Protein AF-A0A1F3XXR2-F1 (afdb_monomer_lite)

Radius of gyration: 15.0 Å; chains: 1; bounding box: 39×32×42 Å

Sequence (152 aa):
MAQIENGTDPLGRAIAKLFQKGAGGVLYLAISPPPAGSSLPVFLATAMAGENVQPEIWTGMRWDPRVVPDIWNVFVKSGLLELPPPSANTNIKSSRNVVRDAFGIALSDWITLVRTGPANACRGMLGFVSRESIIMAVKDLLPLLNAKMPGK

Foldseek 3Di:
DVCQCPDLQLQSNLVVLLVVVFFQKKWWWFWDCDDPPDPDTKTFTDDMDGNPDDCVLRPGQIGDCVVQVVVSVVCLVVQKDKQAADDPPDDCPDSSNVVCVSRVHDNQKMWMKGFQAHSVDGGTIMITIGNDDCVVSCVVSVCSSHDDGPDD

Structure (mmCIF, N/CA/C/O backbone):
data_AF-A0A1F3XXR2-F1
#
_entry.id   AF-A0A1F3XXR2-F1
#
loop_
_atom_site.group_PDB
_atom_site.id
_atom_site.type_symbol
_atom_site.label_atom_id
_atom_site.label_alt_id
_atom_site.label_comp_id
_atom_site.label_asym_id
_atom_site.label_entity_id
_atom_site.label_seq_id
_atom_site.pdbx_PDB_ins_code
_atom_site.Cartn_x
_atom_site.Cartn_y
_atom_site.Cartn_z
_atom_site.occupancy
_atom_site.B_iso_or_equiv
_atom_site.auth_seq_id
_atom_site.auth_comp_id
_atom_site.auth_asym_id
_atom_site.auth_atom_id
_atom_site.pdbx_PDB_model_num
ATOM 1 N N . MET A 1 1 ? -9.127 -1.805 19.742 1.00 55.25 1 MET A N 1
ATOM 2 C CA . MET A 1 1 ? -9.839 -0.908 18.804 1.00 55.25 1 MET A CA 1
ATOM 3 C C . MET A 1 1 ? -10.168 0.440 19.450 1.00 55.25 1 MET A C 1
ATOM 5 O O . MET A 1 1 ? -9.508 1.409 19.100 1.00 55.25 1 MET A O 1
ATOM 9 N N . ALA A 1 2 ? -11.029 0.504 20.476 1.00 42.16 2 ALA A N 1
ATOM 10 C CA . ALA A 1 2 ? -11.457 1.772 21.101 1.00 42.16 2 ALA A CA 1
ATOM 11 C C . ALA A 1 2 ? -10.324 2.702 21.609 1.00 42.16 2 ALA A C 1
ATOM 13 O O . ALA A 1 2 ? -10.421 3.919 21.480 1.00 42.16 2 ALA A O 1
ATOM 14 N N . GLN A 1 3 ? -9.224 2.153 22.143 1.00 50.25 3 GLN A N 1
ATOM 15 C CA . GLN A 1 3 ? -8.070 2.955 22.593 1.00 50.25 3 GLN A CA 1
ATOM 16 C C . GLN A 1 3 ? -7.273 3.594 21.441 1.00 50.25 3 GLN A C 1
ATOM 18 O O . GLN A 1 3 ? -6.673 4.647 21.630 1.00 50.25 3 GLN A O 1
ATOM 23 N N . ILE A 1 4 ? -7.279 2.991 20.247 1.00 60.84 4 ILE A N 1
ATOM 24 C CA . ILE A 1 4 ? -6.561 3.516 19.075 1.00 60.84 4 ILE A CA 1
ATOM 25 C C . ILE A 1 4 ? -7.389 4.616 18.408 1.00 60.84 4 ILE A C 1
ATOM 27 O O . ILE A 1 4 ? -6.839 5.631 18.001 1.00 60.84 4 ILE A O 1
ATOM 31 N N . GLU A 1 5 ? -8.714 4.463 18.352 1.00 60.47 5 GLU A N 1
ATOM 32 C CA . GLU A 1 5 ? -9.635 5.414 17.708 1.00 60.47 5 GLU A CA 1
ATOM 33 C C . GLU A 1 5 ? -9.639 6.806 18.358 1.00 60.47 5 GLU A C 1
ATOM 35 O O . GLU A 1 5 ? -9.764 7.818 17.656 1.00 60.47 5 GLU A O 1
ATOM 40 N N . ASN A 1 6 ? -9.432 6.843 19.677 1.00 61.19 6 ASN A N 1
ATOM 41 C CA . ASN A 1 6 ? -9.352 8.054 20.497 1.00 61.19 6 ASN A CA 1
ATOM 42 C C . ASN A 1 6 ? -7.908 8.468 20.834 1.00 61.19 6 ASN A C 1
ATOM 44 O O . ASN A 1 6 ? -7.703 9.396 21.614 1.00 61.19 6 ASN A O 1
ATOM 48 N N . GLY A 1 7 ? -6.907 7.780 20.275 1.00 67.31 7 GLY A N 1
ATOM 49 C CA . GLY A 1 7 ? -5.497 8.084 20.507 1.00 67.31 7 GLY A CA 1
ATOM 50 C C . GLY A 1 7 ? -5.050 9.405 19.869 1.00 67.31 7 GLY A C 1
ATOM 51 O O . GLY A 1 7 ? -5.748 10.012 19.060 1.00 67.31 7 GLY A O 1
ATOM 52 N N . THR A 1 8 ? -3.845 9.861 20.197 1.00 77.62 8 THR A N 1
ATOM 53 C CA . THR A 1 8 ? -3.243 11.045 19.557 1.00 77.62 8 THR A CA 1
ATOM 54 C C . THR A 1 8 ? -2.537 10.715 18.244 1.00 77.62 8 THR A C 1
ATOM 56 O O . THR A 1 8 ? -2.242 11.630 17.478 1.00 77.62 8 THR A O 1
ATOM 59 N N . ASP A 1 9 ? -2.294 9.431 17.958 1.00 85.25 9 ASP A N 1
ATOM 60 C CA . ASP A 1 9 ? -1.647 8.982 16.727 1.00 85.25 9 ASP A CA 1
ATOM 61 C C . ASP A 1 9 ? -2.639 8.971 15.543 1.00 85.25 9 ASP A C 1
ATOM 63 O O . ASP A 1 9 ? -3.521 8.105 15.475 1.00 85.25 9 ASP A O 1
ATOM 67 N N . PRO A 1 10 ? -2.518 9.910 14.584 1.00 85.94 10 PRO A N 1
ATOM 68 C CA . PRO A 1 10 ? -3.409 9.963 13.430 1.00 85.94 10 PRO A CA 1
ATOM 69 C C . PRO A 1 10 ? -3.264 8.735 12.520 1.00 85.94 10 PRO A C 1
ATOM 71 O O . PRO A 1 10 ? -4.248 8.334 11.894 1.00 85.94 10 PRO A O 1
ATOM 74 N N . LEU A 1 11 ? -2.079 8.112 12.470 1.00 86.94 11 LEU A N 1
ATOM 75 C CA . LEU A 1 11 ? -1.825 6.950 11.624 1.00 86.94 11 LEU A CA 1
ATOM 76 C C . LEU A 1 11 ? -2.551 5.718 12.169 1.00 86.94 11 LEU A C 1
ATOM 78 O O . LEU A 1 11 ? -3.330 5.098 11.444 1.00 86.94 11 LEU A O 1
ATOM 82 N N . GLY A 1 12 ? -2.370 5.415 13.459 1.00 88.50 12 GLY A N 1
ATOM 83 C CA . GLY A 1 12 ? -3.097 4.346 14.142 1.00 88.50 12 GLY A CA 1
ATOM 84 C C . GLY A 1 12 ? -4.615 4.500 14.022 1.00 88.50 12 GLY A C 1
ATOM 85 O O . GLY A 1 12 ? -5.312 3.533 13.713 1.00 88.50 12 GLY A O 1
ATOM 86 N N . ARG A 1 13 ? -5.138 5.726 14.164 1.00 89.75 13 ARG A N 1
ATOM 87 C CA . ARG A 1 13 ? -6.572 6.023 13.986 1.00 89.75 13 ARG A CA 1
ATOM 88 C C . ARG A 1 13 ? -7.077 5.727 12.583 1.00 89.75 13 ARG A C 1
ATOM 90 O O . ARG A 1 13 ? -8.156 5.154 12.434 1.00 89.75 13 ARG A O 1
ATOM 97 N N . ALA A 1 14 ? -6.325 6.124 11.559 1.00 90.75 14 ALA A N 1
ATOM 98 C CA . ALA A 1 14 ? -6.692 5.850 10.176 1.00 90.75 14 ALA A CA 1
ATOM 99 C C . ALA A 1 14 ? -6.699 4.343 9.890 1.00 90.75 14 ALA A C 1
ATOM 101 O O . ALA A 1 14 ? -7.656 3.838 9.310 1.00 90.75 14 ALA A O 1
ATOM 102 N N . ILE A 1 15 ? -5.679 3.619 10.362 1.00 92.38 15 ILE A N 1
ATOM 103 C CA . ILE A 1 15 ? -5.582 2.162 10.219 1.00 92.38 15 ILE A CA 1
ATOM 104 C C . ILE A 1 15 ? -6.768 1.470 10.905 1.00 92.38 15 ILE A C 1
ATOM 106 O O . ILE A 1 15 ? -7.433 0.647 10.282 1.00 92.38 15 ILE A O 1
ATOM 110 N N . ALA A 1 16 ? -7.093 1.843 12.147 1.00 92.19 16 ALA A N 1
ATOM 111 C CA . ALA A 1 16 ? -8.240 1.287 12.867 1.00 92.19 16 ALA A CA 1
ATOM 112 C C . ALA A 1 16 ? -9.563 1.517 12.113 1.00 92.19 16 ALA A C 1
ATOM 114 O O . ALA A 1 16 ? -10.359 0.592 11.960 1.00 92.19 16 ALA A O 1
ATOM 115 N N . LYS A 1 17 ? -9.774 2.726 11.574 1.00 93.12 17 LYS A N 1
ATOM 116 C CA . LYS A 1 17 ? -10.948 3.034 10.743 1.00 93.12 17 LYS A CA 1
ATOM 117 C C . LYS A 1 17 ? -10.974 2.223 9.446 1.00 93.12 17 LYS A C 1
ATOM 119 O O . LYS A 1 17 ? -12.050 1.823 9.024 1.00 93.12 17 LYS A O 1
ATOM 124 N N . LEU A 1 18 ? -9.829 1.949 8.821 1.00 94.62 18 LEU A N 1
ATOM 125 C CA . LEU A 1 18 ? -9.771 1.119 7.613 1.00 94.62 18 LEU A CA 1
ATOM 126 C C . LEU A 1 18 ? -10.084 -0.353 7.899 1.00 94.62 18 LEU A C 1
ATOM 128 O O . LEU A 1 18 ? -10.790 -0.974 7.107 1.00 94.62 18 LEU A O 1
ATOM 132 N N . PHE A 1 19 ? -9.669 -0.888 9.051 1.00 95.31 19 PHE A N 1
ATOM 133 C CA . PHE A 1 19 ? -10.110 -2.215 9.500 1.00 95.31 19 PHE A CA 1
ATOM 134 C C . PHE A 1 19 ? -11.636 -2.284 9.657 1.00 95.31 19 PHE A C 1
ATOM 136 O O . PHE A 1 19 ? -12.265 -3.218 9.171 1.00 95.31 19 PHE A O 1
ATOM 143 N N . GLN A 1 20 ? -12.265 -1.249 10.228 1.00 93.88 20 GLN A N 1
ATOM 144 C CA . GLN A 1 20 ? -13.734 -1.155 10.302 1.00 93.88 20 GLN A CA 1
ATOM 145 C C . GLN A 1 20 ? -14.413 -1.052 8.922 1.00 93.88 20 GLN A C 1
ATOM 147 O O . GLN A 1 20 ? -15.613 -1.294 8.807 1.00 93.88 20 GLN A O 1
ATOM 152 N N . LYS A 1 21 ? -13.671 -0.661 7.879 1.00 94.81 21 LYS A N 1
ATOM 153 C CA . LYS A 1 21 ? -14.154 -0.516 6.497 1.00 94.81 21 LYS A CA 1
ATOM 154 C C . LYS A 1 21 ? -13.810 -1.712 5.605 1.00 94.81 21 LYS A C 1
ATOM 156 O O . LYS A 1 21 ? -14.020 -1.628 4.402 1.00 94.81 21 LYS A O 1
ATOM 161 N N . GLY A 1 22 ? -13.316 -2.811 6.178 1.00 93.19 22 GLY A N 1
ATOM 162 C CA . GLY A 1 22 ? -13.098 -4.066 5.452 1.00 93.19 22 GLY A CA 1
ATOM 163 C C . GLY A 1 22 ? -11.651 -4.345 5.043 1.00 93.19 22 GLY A C 1
ATOM 164 O O . GLY A 1 22 ? -11.407 -5.320 4.330 1.00 93.19 22 GLY A O 1
ATOM 165 N N . ALA A 1 23 ? -10.675 -3.549 5.497 1.00 95.50 23 ALA A N 1
ATOM 166 C CA . ALA A 1 23 ? -9.283 -3.988 5.444 1.00 95.50 23 ALA A CA 1
ATOM 167 C C . ALA A 1 23 ? -9.116 -5.225 6.342 1.00 95.50 23 ALA A C 1
ATOM 169 O O . ALA A 1 23 ? -9.459 -5.182 7.516 1.00 95.50 23 ALA A O 1
ATOM 170 N N . GLY A 1 24 ? -8.605 -6.325 5.794 1.00 94.00 24 GLY A N 1
ATOM 171 C CA . GLY A 1 24 ? -8.317 -7.559 6.530 1.00 94.00 24 GLY A CA 1
ATOM 172 C C . GLY A 1 24 ? -6.857 -7.670 6.968 1.00 94.00 24 GLY A C 1
ATOM 173 O O . GLY A 1 24 ? -6.549 -8.399 7.905 1.00 94.00 24 GLY A O 1
ATOM 174 N N . GLY A 1 25 ? -5.952 -6.928 6.327 1.00 94.38 25 GLY A N 1
ATOM 175 C CA . GLY A 1 25 ? -4.535 -6.876 6.676 1.00 94.38 25 GLY A CA 1
ATOM 176 C C . GLY A 1 25 ? -3.915 -5.536 6.300 1.00 94.38 25 GLY A C 1
ATOM 177 O O . GLY A 1 25 ? -4.358 -4.886 5.354 1.00 94.38 25 GLY A O 1
ATOM 178 N N . VAL A 1 26 ? -2.888 -5.125 7.037 1.00 95.62 26 VAL A N 1
ATOM 179 C CA . VAL A 1 26 ? -2.059 -3.959 6.730 1.00 95.62 26 VAL A CA 1
ATOM 180 C C . VAL A 1 26 ? -0.585 -4.301 6.906 1.00 95.62 26 VAL A C 1
ATOM 182 O O . VAL A 1 26 ? -0.196 -4.925 7.892 1.00 95.62 26 VAL A O 1
ATOM 185 N N . LEU A 1 27 ? 0.234 -3.848 5.964 1.00 95.56 27 LEU A N 1
ATOM 186 C CA . LEU A 1 27 ? 1.689 -3.882 6.006 1.00 95.56 27 LEU A CA 1
ATOM 187 C C . LEU A 1 27 ? 2.217 -2.452 5.936 1.00 95.56 27 LEU A C 1
ATOM 189 O O . LEU A 1 27 ? 1.863 -1.706 5.026 1.00 95.56 27 LEU A O 1
ATOM 193 N N . TYR A 1 28 ? 3.091 -2.075 6.861 1.00 94.38 28 TYR A N 1
ATOM 194 C CA . TYR A 1 28 ? 3.841 -0.830 6.793 1.00 94.38 28 TYR A CA 1
ATOM 195 C C . TYR A 1 28 ? 5.271 -1.088 6.324 1.00 94.38 28 TYR A C 1
ATOM 197 O O . TYR A 1 28 ? 6.043 -1.811 6.964 1.00 94.38 28 TYR A O 1
ATOM 205 N N . LEU A 1 29 ? 5.632 -0.441 5.217 1.00 94.12 29 LEU A N 1
ATOM 206 C CA . LEU A 1 29 ? 6.979 -0.425 4.677 1.00 94.12 29 LEU A CA 1
ATOM 207 C C . LEU A 1 29 ? 7.590 0.968 4.884 1.00 94.12 29 LEU A C 1
ATOM 209 O O . LEU A 1 29 ? 7.113 1.955 4.318 1.00 94.12 29 LEU A O 1
ATOM 213 N N . ALA A 1 30 ? 8.654 1.059 5.676 1.00 92.12 30 ALA A N 1
ATOM 214 C CA . ALA A 1 30 ? 9.379 2.305 5.894 1.00 92.12 30 ALA A CA 1
ATOM 215 C C . ALA A 1 30 ? 10.342 2.573 4.736 1.00 92.12 30 ALA A C 1
ATOM 217 O O . ALA A 1 30 ? 10.920 1.644 4.167 1.00 92.12 30 ALA A O 1
ATOM 218 N N . ILE A 1 31 ? 10.537 3.847 4.400 1.00 91.06 31 ILE A N 1
ATOM 219 C CA . ILE A 1 31 ? 11.552 4.242 3.427 1.00 91.06 31 ILE A CA 1
ATOM 220 C C . ILE A 1 31 ? 12.957 3.955 3.981 1.00 91.06 31 ILE A C 1
ATOM 222 O O . ILE A 1 31 ? 13.260 4.231 5.140 1.00 91.06 31 ILE A O 1
ATOM 226 N N . SER A 1 32 ? 13.821 3.407 3.139 1.00 91.12 32 SER A N 1
ATOM 227 C CA . SER A 1 32 ? 15.235 3.166 3.409 1.00 91.12 32 SER A CA 1
ATOM 228 C C . SER A 1 32 ? 16.075 3.905 2.361 1.00 91.12 32 SER A C 1
ATOM 230 O O . SER A 1 32 ? 15.608 4.068 1.222 1.00 91.12 32 SER A O 1
ATOM 232 N N . PRO A 1 33 ? 17.285 4.387 2.715 1.00 87.81 33 PRO A N 1
ATOM 233 C CA . PRO A 1 33 ? 18.146 5.095 1.779 1.00 87.81 33 PRO A CA 1
ATOM 234 C C . PRO A 1 33 ? 18.361 4.320 0.470 1.00 87.81 33 PRO A C 1
ATOM 236 O O . PRO A 1 33 ? 18.405 3.084 0.486 1.00 87.81 33 PRO A O 1
ATOM 239 N N . PRO A 1 34 ? 18.510 5.021 -0.669 1.00 89.00 34 PRO A N 1
ATOM 240 C CA . PRO A 1 34 ? 18.815 4.375 -1.935 1.00 89.00 34 PRO A CA 1
ATOM 241 C C . PRO A 1 34 ? 20.073 3.499 -1.830 1.00 89.00 34 PRO A C 1
ATOM 243 O O . PRO A 1 34 ? 21.070 3.927 -1.240 1.00 89.00 34 PRO A O 1
ATOM 246 N N . PRO A 1 35 ? 20.069 2.282 -2.402 1.00 88.38 35 PRO A N 1
ATOM 247 C CA . PRO A 1 35 ? 21.288 1.496 -2.524 1.00 88.38 35 PRO A CA 1
ATOM 248 C C . PRO A 1 35 ? 22.292 2.203 -3.446 1.00 88.38 35 PRO A C 1
ATOM 250 O O . PRO A 1 35 ? 21.914 3.031 -4.279 1.00 88.38 35 PRO A O 1
ATOM 253 N N . ALA A 1 36 ? 23.571 1.834 -3.339 1.00 88.62 36 ALA A N 1
ATOM 254 C CA . ALA A 1 36 ? 24.618 2.359 -4.213 1.00 88.62 36 ALA A CA 1
ATOM 255 C C . ALA A 1 36 ? 24.233 2.205 -5.699 1.00 88.62 36 ALA A C 1
ATOM 257 O O . ALA A 1 36 ? 23.781 1.143 -6.129 1.00 88.62 36 ALA A O 1
ATOM 258 N N . GLY A 1 37 ? 24.383 3.283 -6.474 1.00 86.94 37 GLY A N 1
ATOM 259 C CA . GLY A 1 37 ? 24.010 3.320 -7.893 1.00 86.94 37 GLY A CA 1
ATOM 260 C C . GLY A 1 37 ? 22.519 3.559 -8.179 1.00 86.94 37 GLY A C 1
ATOM 261 O O . GLY A 1 37 ? 22.117 3.498 -9.337 1.00 86.94 37 GLY A O 1
ATOM 262 N N . SER A 1 38 ? 21.691 3.843 -7.166 1.00 86.38 38 SER A N 1
ATOM 263 C CA . SER A 1 38 ? 20.284 4.236 -7.330 1.00 86.38 38 SER A CA 1
ATOM 264 C C . SER A 1 38 ? 20.022 5.613 -6.724 1.00 86.38 38 SER A C 1
ATOM 266 O O . SER A 1 38 ? 20.544 5.940 -5.664 1.00 86.38 38 SER A O 1
ATOM 268 N N . SER A 1 39 ? 19.157 6.402 -7.363 1.00 85.00 39 SER A N 1
ATOM 269 C CA . SER A 1 39 ? 18.567 7.615 -6.777 1.00 85.00 39 SER A CA 1
ATOM 270 C C . SER A 1 39 ? 17.207 7.355 -6.119 1.00 85.00 39 SER A C 1
ATOM 272 O O . SER A 1 39 ? 16.679 8.220 -5.422 1.00 85.00 39 SER A O 1
ATOM 274 N N . LEU A 1 40 ? 16.629 6.170 -6.338 1.00 85.12 40 LEU A N 1
ATOM 275 C CA . LEU A 1 40 ? 15.327 5.789 -5.802 1.00 85.12 40 LEU A CA 1
ATOM 276 C C . LEU A 1 40 ? 15.481 5.040 -4.474 1.00 85.12 40 LEU A C 1
ATOM 278 O O . LEU A 1 40 ? 16.348 4.161 -4.377 1.00 85.12 40 LEU A O 1
ATOM 282 N N . PRO A 1 41 ? 14.638 5.352 -3.472 1.00 87.56 41 PRO A N 1
ATOM 283 C CA . PRO A 1 41 ? 14.642 4.650 -2.199 1.00 87.56 41 PRO A CA 1
ATOM 284 C C . PRO A 1 41 ? 14.124 3.221 -2.361 1.00 87.56 41 PRO A C 1
ATOM 286 O O . PRO A 1 41 ? 13.447 2.895 -3.338 1.00 87.56 41 PRO A O 1
ATOM 289 N N . VAL A 1 42 ? 14.377 2.393 -1.354 1.00 91.94 42 VAL A N 1
ATOM 290 C CA . VAL A 1 42 ? 13.699 1.099 -1.196 1.00 91.94 42 VAL A CA 1
ATOM 291 C C . VAL A 1 42 ? 12.812 1.130 0.036 1.00 91.94 42 VAL A C 1
ATOM 293 O O . VAL A 1 42 ? 13.020 1.943 0.933 1.00 91.94 42 VAL A O 1
ATOM 296 N N . PHE A 1 43 ? 11.812 0.260 0.082 1.00 92.25 43 PHE A N 1
ATOM 297 C CA . PHE A 1 43 ? 10.878 0.187 1.198 1.00 92.25 43 PHE A CA 1
ATOM 298 C C . PHE A 1 43 ? 11.057 -1.135 1.928 1.00 92.25 43 PHE A C 1
ATOM 300 O O . PHE A 1 43 ? 11.098 -2.184 1.291 1.00 92.25 43 PHE A O 1
ATOM 307 N N . LEU A 1 44 ? 11.182 -1.081 3.249 1.00 93.81 44 LEU A N 1
ATOM 308 C CA . LEU A 1 44 ? 11.432 -2.246 4.093 1.00 93.81 44 LEU A CA 1
ATOM 309 C C . LEU A 1 44 ? 10.262 -2.461 5.038 1.00 93.81 44 LEU A C 1
ATOM 311 O O . LEU A 1 44 ? 9.811 -1.514 5.684 1.00 93.81 44 LEU A O 1
ATOM 315 N N . ALA A 1 45 ? 9.785 -3.697 5.142 1.00 93.56 45 ALA A N 1
ATOM 316 C CA . ALA A 1 45 ? 8.729 -4.045 6.079 1.00 93.56 45 ALA A CA 1
ATOM 317 C C . ALA A 1 45 ? 9.187 -3.799 7.512 1.00 93.56 45 ALA A C 1
ATOM 319 O O . ALA A 1 45 ? 10.251 -4.253 7.926 1.00 93.56 45 ALA A O 1
ATOM 320 N N . THR A 1 46 ? 8.370 -3.064 8.262 1.00 91.56 46 THR A N 1
ATOM 321 C CA . THR A 1 46 ? 8.660 -2.722 9.663 1.00 91.56 46 THR A CA 1
ATOM 322 C C . THR A 1 46 ? 7.540 -3.114 10.612 1.00 91.56 46 THR A C 1
ATOM 324 O O . THR A 1 46 ? 7.810 -3.394 11.776 1.00 91.56 46 THR A O 1
ATOM 327 N N . ALA A 1 47 ? 6.295 -3.161 10.141 1.00 89.31 47 ALA A N 1
ATOM 328 C CA . ALA A 1 47 ? 5.165 -3.593 10.950 1.00 89.31 47 ALA A CA 1
ATOM 329 C C . ALA A 1 47 ? 4.055 -4.171 10.075 1.00 89.31 47 ALA A C 1
ATOM 331 O O . ALA A 1 47 ? 3.874 -3.746 8.937 1.00 89.31 47 ALA A O 1
ATOM 332 N N . MET A 1 48 ? 3.279 -5.094 10.629 1.00 92.75 48 MET A N 1
ATOM 333 C CA . MET A 1 48 ? 2.076 -5.629 10.000 1.00 92.75 48 MET A CA 1
ATOM 334 C C . MET A 1 48 ? 1.012 -5.935 11.052 1.00 92.75 48 MET A C 1
ATOM 336 O O . MET A 1 48 ? 1.346 -6.192 12.208 1.00 92.75 48 MET A O 1
ATOM 340 N N . ALA A 1 49 ? -0.259 -5.897 10.660 1.00 92.00 49 ALA A N 1
ATOM 341 C CA . ALA A 1 49 ? -1.387 -6.227 11.528 1.00 92.00 49 ALA A CA 1
ATOM 342 C C . ALA A 1 49 ? -2.597 -6.712 10.716 1.00 92.00 49 ALA A C 1
ATOM 344 O O . ALA A 1 49 ? -2.712 -6.406 9.530 1.00 92.00 49 ALA A O 1
ATOM 345 N N . GLY A 1 50 ? -3.523 -7.416 11.370 1.00 89.31 50 GLY A N 1
ATOM 346 C CA . GLY A 1 50 ? -4.776 -7.902 10.781 1.00 89.31 50 GLY A CA 1
ATOM 347 C C . GLY A 1 50 ? -4.882 -9.425 10.768 1.00 89.31 50 GLY A C 1
ATOM 348 O O . GLY A 1 50 ? -3.977 -10.112 11.225 1.00 89.31 50 GLY A O 1
ATOM 349 N N . GLU A 1 51 ? -5.999 -9.935 10.258 1.00 85.75 51 GLU A N 1
ATOM 350 C CA . GLU A 1 51 ? -6.289 -11.372 10.143 1.00 85.75 51 GLU A CA 1
ATOM 351 C C . GLU A 1 51 ? -5.727 -11.967 8.842 1.00 85.75 51 GLU A C 1
ATOM 353 O O . GLU A 1 51 ? -5.316 -13.121 8.818 1.00 85.75 51 GLU A O 1
ATOM 358 N N . ASN A 1 52 ? -5.620 -11.155 7.782 1.00 84.19 52 ASN A N 1
ATOM 359 C CA . ASN A 1 52 ? -5.066 -11.542 6.477 1.00 84.19 52 ASN A CA 1
ATOM 360 C C . ASN A 1 52 ? -3.587 -11.141 6.328 1.00 84.19 52 ASN A C 1
ATOM 362 O O . ASN A 1 52 ? -3.136 -10.768 5.244 1.00 84.19 52 ASN A O 1
ATOM 366 N N . VAL A 1 53 ? -2.838 -11.138 7.431 1.00 86.62 53 VAL A N 1
ATOM 367 C CA . VAL A 1 53 ? -1.380 -10.968 7.392 1.00 86.62 53 VAL A CA 1
ATOM 368 C C . VAL A 1 53 ? -0.730 -12.171 6.717 1.00 86.62 53 VAL A C 1
ATOM 370 O O . VAL A 1 53 ? -1.177 -13.301 6.888 1.00 86.62 53 VAL A O 1
ATOM 373 N N . GLN A 1 54 ? 0.369 -11.929 6.002 1.00 84.62 54 GLN A N 1
ATOM 374 C CA . GLN A 1 54 ? 1.192 -12.971 5.382 1.00 84.62 54 GLN A CA 1
ATOM 375 C C . GLN A 1 54 ? 2.602 -12.959 5.999 1.00 84.62 54 GLN A C 1
ATOM 377 O O . GLN A 1 54 ? 3.535 -12.477 5.355 1.00 84.62 54 GLN A O 1
ATOM 382 N N . PRO A 1 55 ? 2.804 -13.424 7.251 1.00 85.94 55 PRO A N 1
ATOM 383 C CA . PRO A 1 55 ? 4.074 -13.252 7.959 1.00 85.94 55 PRO A CA 1
ATOM 384 C C . PRO A 1 55 ? 5.286 -13.822 7.223 1.00 85.94 55 PRO A C 1
ATOM 386 O O . PRO A 1 55 ? 6.353 -13.215 7.255 1.00 85.94 55 PRO A O 1
ATOM 389 N N . GLU A 1 56 ? 5.110 -14.949 6.536 1.00 87.38 56 GLU A N 1
ATOM 390 C CA . GLU A 1 56 ? 6.158 -15.632 5.767 1.00 87.38 56 GLU A CA 1
ATOM 391 C C . GLU A 1 56 ? 6.668 -14.795 4.587 1.00 87.38 56 GLU A C 1
ATOM 393 O O . GLU A 1 56 ? 7.832 -14.895 4.210 1.00 87.38 56 GLU A O 1
ATOM 398 N N . ILE A 1 57 ? 5.804 -13.947 4.025 1.00 87.81 57 ILE A N 1
ATOM 399 C CA . ILE A 1 57 ? 6.108 -13.101 2.866 1.00 87.81 57 ILE A CA 1
ATOM 400 C C . ILE A 1 57 ? 6.516 -11.700 3.326 1.00 87.81 57 ILE A C 1
ATOM 402 O O . ILE A 1 57 ? 7.425 -11.088 2.772 1.00 87.81 57 ILE A O 1
ATOM 406 N N . TRP A 1 58 ? 5.831 -11.169 4.337 1.00 91.12 58 TRP A N 1
ATOM 407 C CA . TRP A 1 58 ? 5.959 -9.776 4.754 1.00 91.12 58 TRP A CA 1
ATOM 408 C C . TRP A 1 58 ? 7.130 -9.541 5.702 1.00 91.12 58 TRP A C 1
ATOM 410 O O . TRP A 1 58 ? 7.685 -8.441 5.724 1.00 91.12 58 TRP A O 1
ATOM 420 N N . THR A 1 59 ? 7.546 -10.547 6.471 1.00 88.38 59 THR A N 1
A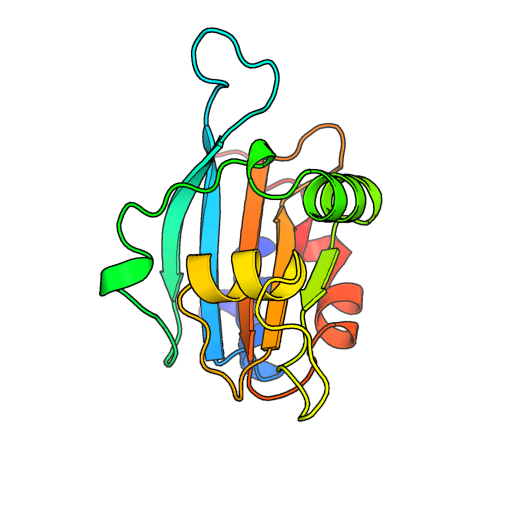TOM 421 C CA . THR A 1 59 ? 8.703 -10.405 7.360 1.00 88.38 59 THR A CA 1
ATOM 422 C C . THR A 1 59 ? 9.969 -10.214 6.531 1.00 88.38 59 THR A C 1
ATOM 424 O O . THR A 1 59 ? 10.345 -11.070 5.738 1.00 88.38 59 THR A O 1
ATOM 427 N N . GLY A 1 60 ? 10.639 -9.071 6.704 1.00 85.38 60 GLY A N 1
ATOM 428 C CA . GLY A 1 60 ? 11.845 -8.742 5.940 1.00 85.38 60 GLY A CA 1
ATOM 429 C C . GLY A 1 60 ? 11.590 -8.384 4.471 1.00 85.38 60 GLY A C 1
ATOM 430 O O . GLY A 1 60 ? 12.553 -8.233 3.718 1.00 85.38 60 GLY A O 1
ATOM 431 N N . MET A 1 61 ? 10.326 -8.207 4.061 1.00 91.38 61 MET A N 1
ATOM 432 C CA . MET A 1 61 ? 9.985 -7.795 2.701 1.00 91.38 61 MET A CA 1
ATOM 433 C C . MET A 1 61 ? 10.698 -6.491 2.334 1.00 91.38 61 MET A C 1
ATOM 435 O O . MET A 1 61 ? 10.667 -5.502 3.075 1.00 91.38 61 MET A O 1
ATOM 439 N N . ARG A 1 62 ? 11.295 -6.484 1.141 1.00 91.69 62 ARG A N 1
ATOM 440 C CA . ARG A 1 62 ? 11.912 -5.313 0.525 1.00 91.69 62 ARG A CA 1
ATOM 441 C C . ARG A 1 62 ? 11.247 -5.025 -0.812 1.00 91.69 62 ARG A C 1
ATOM 443 O O . ARG A 1 62 ? 11.315 -5.838 -1.727 1.00 91.69 62 ARG A O 1
ATOM 450 N N . TRP A 1 63 ? 10.664 -3.841 -0.940 1.00 91.19 63 TRP A N 1
ATOM 451 C CA . TRP A 1 63 ? 10.089 -3.363 -2.190 1.00 91.19 63 TRP A CA 1
ATOM 452 C C . TRP A 1 63 ? 11.028 -2.366 -2.874 1.00 91.19 63 TRP A C 1
ATOM 454 O O . TRP A 1 63 ? 11.403 -1.345 -2.290 1.00 91.19 63 TRP A O 1
ATOM 464 N N . ASP A 1 64 ? 11.403 -2.666 -4.118 1.00 90.88 64 ASP A N 1
ATOM 465 C CA . ASP A 1 64 ? 12.197 -1.788 -4.977 1.00 90.88 64 ASP A CA 1
ATOM 466 C C . ASP A 1 64 ? 11.295 -1.173 -6.065 1.00 90.88 64 ASP A C 1
ATOM 468 O O . ASP A 1 64 ? 10.809 -1.894 -6.942 1.00 90.88 64 ASP A O 1
ATOM 472 N N . PRO A 1 65 ? 11.080 0.154 -6.050 1.00 86.56 65 PRO A N 1
ATOM 473 C CA . PRO A 1 65 ? 10.290 0.867 -7.052 1.00 86.56 65 PRO A CA 1
ATOM 474 C C . PRO A 1 65 ? 10.663 0.608 -8.516 1.00 86.56 65 PRO A C 1
ATOM 476 O O . PRO A 1 65 ? 9.832 0.804 -9.403 1.00 86.56 65 PRO A O 1
ATOM 479 N N . ARG A 1 66 ? 11.899 0.176 -8.788 1.00 88.31 66 ARG A N 1
ATOM 480 C CA . ARG A 1 66 ? 12.392 -0.094 -10.146 1.00 88.31 66 ARG A CA 1
ATOM 481 C C . ARG A 1 66 ? 11.813 -1.366 -10.756 1.00 88.31 66 ARG A C 1
ATOM 483 O O . ARG A 1 66 ? 11.875 -1.510 -11.971 1.00 88.31 66 ARG A O 1
ATOM 490 N N . VAL A 1 67 ? 11.246 -2.266 -9.947 1.00 87.44 67 VAL A N 1
ATOM 491 C CA . VAL A 1 67 ? 10.612 -3.502 -10.440 1.00 87.44 67 VAL A CA 1
ATOM 492 C C . VAL A 1 67 ? 9.420 -3.169 -11.337 1.00 87.44 67 VAL A C 1
ATOM 494 O O . VAL A 1 67 ? 9.214 -3.824 -12.355 1.00 87.44 67 VAL A O 1
ATOM 497 N N . VAL A 1 68 ? 8.656 -2.125 -10.989 1.00 89.81 68 VAL A N 1
ATOM 498 C CA . VAL A 1 68 ? 7.487 -1.688 -11.764 1.00 89.81 68 VAL A CA 1
ATOM 499 C C . VAL A 1 68 ? 7.413 -0.151 -11.830 1.00 89.81 68 VAL A C 1
ATOM 501 O O . VAL A 1 68 ? 6.599 0.463 -11.130 1.00 89.81 68 VAL A O 1
ATOM 504 N N . PRO A 1 69 ? 8.240 0.495 -12.677 1.00 86.88 69 PRO A N 1
ATOM 505 C CA . PRO A 1 69 ? 8.402 1.952 -12.680 1.00 86.88 69 PRO A CA 1
ATOM 506 C C . PRO A 1 69 ? 7.106 2.724 -12.958 1.00 86.88 69 PRO A C 1
ATOM 508 O O . PRO A 1 69 ? 6.858 3.759 -12.342 1.00 86.88 69 PRO A O 1
ATOM 511 N N . ASP A 1 70 ? 6.247 2.212 -13.843 1.00 86.44 70 ASP A N 1
ATOM 512 C CA . ASP A 1 70 ? 4.994 2.882 -14.212 1.00 86.44 70 ASP A CA 1
ATOM 513 C C . ASP A 1 70 ? 4.017 2.961 -13.038 1.00 86.44 70 ASP A C 1
ATOM 515 O O . ASP A 1 70 ? 3.451 4.018 -12.755 1.00 86.44 70 ASP A O 1
ATOM 519 N N . ILE A 1 71 ? 3.874 1.857 -12.299 1.00 85.12 71 ILE A N 1
ATOM 520 C CA . ILE A 1 71 ? 3.048 1.806 -11.090 1.00 85.12 71 ILE A CA 1
ATOM 521 C C . ILE A 1 71 ? 3.617 2.732 -10.021 1.00 85.12 71 ILE A C 1
ATOM 523 O O . ILE A 1 71 ? 2.867 3.481 -9.390 1.00 85.12 71 ILE A O 1
ATOM 527 N N . TRP A 1 72 ? 4.937 2.726 -9.846 1.00 84.12 72 TRP A N 1
ATOM 528 C CA . TRP A 1 72 ? 5.585 3.614 -8.895 1.00 84.12 72 TRP A CA 1
ATOM 529 C C . TRP A 1 72 ? 5.328 5.089 -9.214 1.00 84.12 72 TRP A C 1
ATOM 531 O O . TRP A 1 72 ? 4.933 5.852 -8.335 1.00 84.12 72 TRP A O 1
ATOM 541 N N . ASN A 1 73 ? 5.478 5.493 -10.474 1.00 82.94 73 ASN A N 1
ATOM 542 C CA . ASN A 1 73 ? 5.231 6.868 -10.903 1.00 82.94 73 ASN A CA 1
ATOM 543 C C . ASN A 1 73 ? 3.784 7.302 -10.637 1.00 82.94 73 ASN A C 1
ATOM 545 O O . ASN A 1 73 ? 3.549 8.428 -10.186 1.00 82.94 73 ASN A O 1
ATOM 549 N N . VAL A 1 74 ? 2.814 6.413 -10.875 1.00 8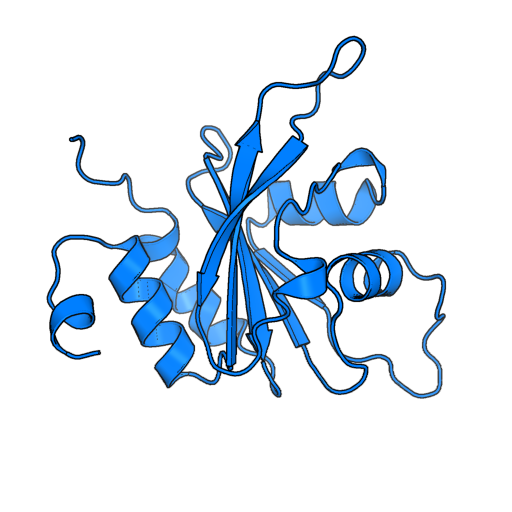4.81 74 VAL A N 1
ATOM 550 C CA . VAL A 1 74 ? 1.405 6.657 -10.534 1.00 84.81 74 VAL A CA 1
ATOM 551 C C . VAL A 1 74 ? 1.242 6.819 -9.026 1.00 84.81 74 VAL A C 1
ATOM 553 O O . VAL A 1 74 ? 0.642 7.802 -8.590 1.00 84.81 74 VAL A O 1
ATOM 556 N N . PHE A 1 75 ? 1.808 5.915 -8.228 1.00 86.88 75 PHE A N 1
ATOM 557 C CA . PHE A 1 75 ? 1.734 5.954 -6.769 1.00 86.88 75 PHE A CA 1
ATOM 558 C C . PHE A 1 75 ? 2.364 7.225 -6.180 1.00 86.88 75 PHE A C 1
ATOM 560 O O . PHE A 1 75 ? 1.764 7.871 -5.327 1.00 86.88 75 PHE A O 1
ATOM 567 N N . VAL A 1 76 ? 3.536 7.650 -6.660 1.00 79.62 76 VAL A N 1
ATOM 568 C CA . VAL A 1 76 ? 4.188 8.885 -6.192 1.00 79.62 76 VAL A CA 1
ATOM 569 C C . VAL A 1 76 ? 3.341 10.115 -6.516 1.00 79.62 76 VAL A C 1
ATOM 571 O O . VAL A 1 76 ? 3.215 11.008 -5.678 1.00 79.62 76 VAL A O 1
ATOM 574 N N . LYS A 1 77 ? 2.730 10.178 -7.702 1.00 79.38 77 LYS A N 1
ATOM 575 C CA . LYS A 1 77 ? 1.904 11.328 -8.099 1.00 79.38 77 LYS A CA 1
ATOM 576 C C . LYS A 1 77 ? 0.582 11.384 -7.334 1.00 79.38 77 LYS A C 1
ATOM 578 O O . LYS A 1 77 ? 0.221 12.433 -6.813 1.00 79.38 77 LYS A O 1
ATOM 583 N N . SER A 1 78 ? -0.123 10.261 -7.252 1.00 85.12 78 SER A N 1
ATOM 584 C CA . SER A 1 78 ? -1.465 10.176 -6.657 1.00 85.12 78 SER A CA 1
ATOM 585 C C . SER A 1 78 ? -1.459 9.996 -5.136 1.00 85.12 78 SER A C 1
ATOM 587 O O . SER A 1 78 ? -2.433 10.332 -4.470 1.00 85.12 78 SER A O 1
ATOM 589 N N . GLY A 1 79 ? -0.373 9.462 -4.573 1.00 88.25 79 GLY A N 1
ATOM 590 C CA . GLY A 1 79 ? -0.270 9.067 -3.168 1.00 88.25 79 GLY A CA 1
ATOM 591 C C . GLY A 1 79 ? -1.074 7.817 -2.799 1.00 88.25 79 GLY A C 1
ATOM 592 O O . GLY A 1 79 ? -1.017 7.403 -1.642 1.00 88.25 79 GLY A O 1
ATOM 593 N N . LEU A 1 80 ? -1.816 7.223 -3.739 1.00 91.62 80 LEU A N 1
ATOM 594 C CA . LEU A 1 80 ? -2.652 6.050 -3.506 1.00 91.62 80 LEU A CA 1
ATOM 595 C C . LEU A 1 80 ? -2.825 5.232 -4.787 1.00 91.62 80 LEU A C 1
ATOM 597 O O . LEU A 1 80 ? -2.993 5.780 -5.872 1.00 91.62 80 LEU A O 1
ATOM 601 N N . LEU A 1 81 ? -2.836 3.913 -4.664 1.00 93.12 81 LEU A N 1
ATOM 602 C CA . LEU A 1 81 ? -3.051 3.007 -5.782 1.00 93.12 81 LEU A CA 1
ATOM 603 C C . LEU A 1 81 ? -3.810 1.780 -5.299 1.00 93.12 81 LEU A C 1
ATOM 605 O O . LEU A 1 81 ? -3.408 1.158 -4.326 1.00 93.12 81 LEU A O 1
ATOM 609 N N . GLU A 1 82 ? -4.868 1.403 -6.003 1.00 94.94 82 GLU A N 1
ATOM 610 C CA . GLU A 1 82 ? -5.617 0.186 -5.713 1.00 94.94 82 GLU A CA 1
ATOM 611 C C . GLU A 1 82 ? -5.532 -0.771 -6.900 1.00 94.94 82 GLU A C 1
ATOM 613 O O . GLU A 1 82 ? -5.731 -0.379 -8.053 1.00 94.94 82 GLU A O 1
ATOM 618 N N . LEU A 1 83 ? -5.192 -2.025 -6.613 1.00 94.44 83 LEU A N 1
ATOM 619 C CA . LEU A 1 83 ? -4.975 -3.064 -7.605 1.00 94.44 83 LEU A CA 1
ATOM 620 C C . LEU A 1 83 ? -6.026 -4.171 -7.421 1.00 94.44 83 LEU A C 1
ATOM 622 O O . LEU A 1 83 ? -5.895 -4.980 -6.492 1.00 94.44 83 LEU A O 1
ATOM 626 N N . PRO A 1 84 ? -7.043 -4.246 -8.300 1.00 94.19 84 PRO A N 1
ATOM 627 C CA . PRO A 1 84 ? -8.104 -5.240 -8.190 1.00 94.19 84 PRO A CA 1
ATOM 628 C C . PRO A 1 84 ? -7.606 -6.671 -8.433 1.00 94.19 84 PRO A C 1
ATOM 630 O O . PRO A 1 84 ? -6.556 -6.858 -9.069 1.00 94.19 84 PRO A O 1
ATOM 633 N N . PRO A 1 85 ? -8.389 -7.673 -7.998 1.00 93.00 85 PRO A N 1
ATOM 634 C CA . PRO A 1 85 ? -8.268 -9.059 -8.424 1.00 93.00 85 PRO A CA 1
ATOM 635 C C . PRO A 1 85 ? -8.124 -9.216 -9.948 1.00 93.00 85 PRO A C 1
ATOM 637 O O . PRO A 1 85 ? -8.710 -8.442 -10.719 1.00 93.00 85 PRO A O 1
ATOM 640 N N . PRO A 1 86 ? -7.368 -10.218 -10.425 1.00 90.25 86 PRO A N 1
ATOM 641 C CA . PRO A 1 86 ? -7.397 -10.607 -11.825 1.00 90.25 86 PRO A CA 1
ATOM 642 C C . PRO A 1 86 ? -8.782 -11.129 -12.238 1.00 90.25 86 PRO A C 1
ATOM 644 O O . PRO A 1 86 ? -9.387 -11.953 -11.564 1.00 90.25 86 PRO A O 1
ATOM 647 N N . SER A 1 87 ? -9.269 -10.662 -13.386 1.00 86.56 87 SER A N 1
ATOM 648 C CA . SER A 1 87 ? -10.414 -11.238 -14.102 1.00 86.56 87 SER A CA 1
ATOM 649 C C . SER A 1 87 ? -9.959 -12.320 -15.091 1.00 86.56 87 SER A C 1
ATOM 651 O O . SER A 1 87 ? -8.771 -12.412 -15.400 1.00 86.56 87 SER A O 1
ATOM 653 N N . ALA A 1 88 ? -10.898 -13.089 -15.654 1.00 78.38 88 ALA A N 1
ATOM 654 C CA . ALA A 1 88 ? -10.612 -14.191 -16.586 1.00 78.38 88 ALA A CA 1
ATOM 655 C C . ALA A 1 88 ? -9.709 -13.809 -17.782 1.00 78.38 88 ALA A C 1
ATOM 657 O O . ALA A 1 88 ? -8.928 -14.630 -18.246 1.00 78.38 88 ALA A O 1
ATOM 658 N N . ASN A 1 89 ? -9.764 -12.551 -18.238 1.00 79.88 89 ASN A N 1
ATOM 659 C CA . ASN A 1 89 ? -8.979 -12.047 -19.376 1.00 79.88 89 ASN A CA 1
ATOM 660 C C . ASN A 1 89 ? -7.750 -11.224 -18.952 1.00 79.88 89 ASN A C 1
ATOM 662 O O . ASN A 1 89 ? -7.167 -10.492 -19.750 1.00 79.88 89 ASN A O 1
ATOM 666 N N . THR A 1 90 ? -7.372 -11.275 -17.676 1.00 82.38 90 THR A N 1
ATOM 667 C CA . THR A 1 90 ? -6.220 -10.532 -17.171 1.00 82.38 90 THR A CA 1
ATOM 668 C C . THR A 1 90 ? -4.910 -11.129 -17.684 1.00 82.38 90 THR A C 1
ATOM 670 O O . THR A 1 90 ? -4.631 -12.308 -17.485 1.00 82.38 90 THR A O 1
ATOM 673 N N . ASN A 1 91 ? -4.020 -10.278 -18.199 1.00 84.31 91 ASN A N 1
ATOM 674 C CA . ASN A 1 91 ? -2.620 -10.647 -18.397 1.00 84.31 91 ASN A CA 1
ATOM 675 C C . ASN A 1 91 ? -1.924 -10.882 -17.040 1.00 84.31 91 ASN A C 1
ATOM 677 O O . ASN A 1 91 ? -1.635 -9.925 -16.312 1.00 84.31 91 ASN A O 1
ATOM 681 N N . ILE A 1 92 ? -1.624 -12.146 -16.718 1.00 81.31 92 ILE A N 1
ATOM 682 C CA . ILE A 1 92 ? -0.919 -12.546 -15.487 1.00 81.31 92 ILE A CA 1
ATOM 683 C C . ILE A 1 92 ? 0.441 -11.851 -15.351 1.00 81.31 92 ILE A C 1
ATOM 685 O O . ILE A 1 92 ? 0.815 -11.491 -14.247 1.00 81.31 92 ILE A O 1
ATOM 689 N N . LYS A 1 93 ? 1.125 -11.544 -16.457 1.00 86.06 93 LYS A N 1
ATOM 690 C CA . LYS A 1 93 ? 2.431 -10.863 -16.452 1.00 86.06 93 LYS A CA 1
ATOM 691 C C . LYS A 1 93 ? 2.333 -9.335 -16.385 1.00 86.06 93 LYS A C 1
ATOM 693 O O . LYS A 1 93 ? 3.332 -8.648 -16.573 1.00 86.06 93 LYS A O 1
ATOM 698 N N . SER A 1 94 ? 1.137 -8.782 -16.187 1.00 89.44 94 SER A N 1
ATOM 699 C CA . SER A 1 94 ? 0.969 -7.333 -16.073 1.00 89.44 94 SER A CA 1
ATOM 700 C C . SER A 1 94 ? 1.689 -6.778 -14.842 1.00 89.44 94 SER A C 1
ATOM 702 O O . SER A 1 94 ? 1.721 -7.409 -13.786 1.00 89.44 94 SER A O 1
ATOM 704 N N . SER A 1 95 ? 2.177 -5.543 -14.957 1.00 90.06 95 SER A N 1
ATOM 705 C CA . SER A 1 95 ? 2.744 -4.739 -13.867 1.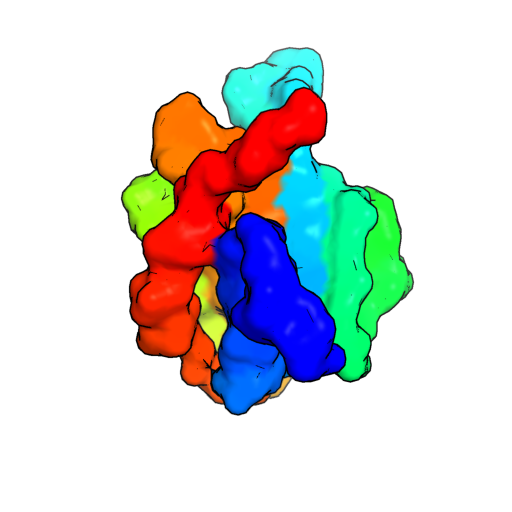00 90.06 95 SER A CA 1
ATOM 706 C C . SER A 1 95 ? 1.928 -4.815 -12.575 1.00 90.06 95 SER A C 1
ATOM 708 O O . SER A 1 95 ? 2.484 -4.937 -11.488 1.00 90.06 95 SER A O 1
ATOM 710 N N . ARG A 1 96 ? 0.593 -4.802 -12.692 1.00 90.69 96 ARG A N 1
ATOM 711 C CA . ARG A 1 96 ? -0.330 -4.944 -11.562 1.00 90.69 96 ARG A CA 1
ATOM 712 C C . ARG A 1 96 ? -0.116 -6.253 -10.810 1.00 90.69 96 ARG A C 1
ATOM 714 O O . ARG A 1 96 ? -0.037 -6.246 -9.588 1.00 90.69 96 ARG A O 1
ATOM 721 N N . ASN A 1 97 ? -0.084 -7.368 -11.528 1.00 90.06 97 ASN A N 1
ATOM 722 C CA . ASN A 1 97 ? 0.005 -8.680 -10.903 1.00 90.06 97 ASN A CA 1
ATOM 723 C C . ASN A 1 97 ? 1.410 -8.947 -10.365 1.00 90.06 97 ASN A C 1
ATOM 725 O O . ASN A 1 97 ? 1.512 -9.516 -9.294 1.00 90.06 97 ASN A O 1
ATOM 729 N N . VAL A 1 98 ? 2.463 -8.411 -10.996 1.00 90.81 98 VAL A N 1
ATOM 730 C CA . VAL A 1 98 ? 3.821 -8.431 -10.419 1.00 90.81 98 VAL A CA 1
ATOM 731 C C . VAL A 1 98 ? 3.840 -7.802 -9.021 1.00 90.81 98 VAL A C 1
ATOM 733 O O . VAL A 1 98 ? 4.438 -8.356 -8.103 1.00 90.81 98 VAL A O 1
ATOM 736 N N . VAL A 1 99 ? 3.155 -6.667 -8.831 1.00 91.50 99 VAL A N 1
ATOM 737 C CA . VAL A 1 99 ? 3.016 -6.055 -7.499 1.00 91.50 99 VAL A CA 1
ATOM 738 C C . VAL A 1 99 ? 2.200 -6.956 -6.575 1.00 91.50 99 VAL A C 1
ATOM 740 O O . VAL A 1 99 ? 2.632 -7.231 -5.466 1.00 91.50 99 VAL A O 1
ATOM 743 N N 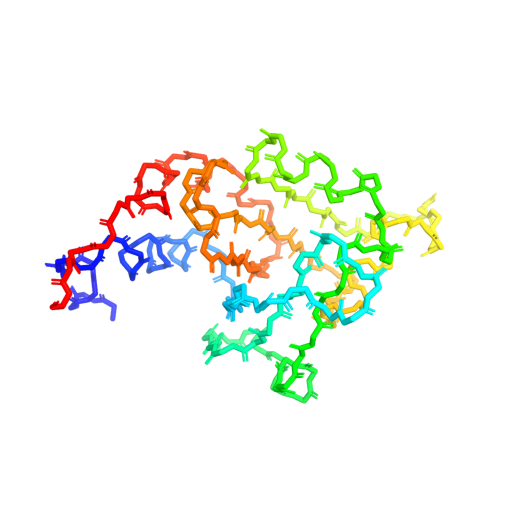. ARG A 1 100 ? 1.031 -7.438 -7.008 1.00 93.00 100 ARG A N 1
ATOM 744 C CA . ARG A 1 100 ? 0.177 -8.302 -6.173 1.00 93.00 100 ARG A CA 1
ATOM 745 C C . ARG A 1 100 ? 0.914 -9.558 -5.697 1.00 93.00 100 ARG A C 1
ATOM 747 O O . ARG A 1 100 ? 0.858 -9.872 -4.512 1.00 93.00 100 ARG A O 1
ATOM 754 N N . ASP A 1 101 ? 1.650 -10.209 -6.588 1.00 90.50 101 ASP A N 1
ATOM 755 C CA . ASP A 1 101 ? 2.430 -11.411 -6.295 1.00 90.50 101 ASP A CA 1
ATOM 756 C C . ASP A 1 101 ? 3.569 -11.102 -5.316 1.00 90.50 101 ASP A C 1
ATOM 758 O O . ASP A 1 101 ? 3.770 -11.839 -4.354 1.00 90.50 101 ASP A O 1
ATOM 762 N N . ALA A 1 102 ? 4.260 -9.968 -5.483 1.00 89.62 102 ALA A N 1
ATOM 763 C CA . ALA A 1 102 ? 5.317 -9.542 -4.564 1.00 89.62 102 ALA A CA 1
ATOM 764 C C . ALA A 1 102 ? 4.820 -9.290 -3.130 1.00 89.62 102 ALA A C 1
ATOM 766 O O . ALA A 1 102 ? 5.589 -9.418 -2.182 1.00 89.62 102 ALA A O 1
ATOM 767 N N . PHE A 1 103 ? 3.544 -8.934 -2.968 1.00 90.75 103 PHE A N 1
ATOM 768 C CA . PHE A 1 103 ? 2.897 -8.767 -1.665 1.00 90.75 103 PHE A CA 1
ATOM 769 C C . PHE A 1 103 ? 2.191 -10.043 -1.178 1.00 90.75 103 PHE A C 1
ATOM 771 O O . PHE A 1 103 ? 1.587 -10.018 -0.105 1.00 90.75 103 PHE A O 1
ATOM 778 N N . GLY A 1 104 ? 2.250 -11.148 -1.930 1.00 89.81 104 GLY A N 1
ATOM 779 C CA . GLY A 1 104 ? 1.609 -12.408 -1.550 1.00 89.81 104 GLY A CA 1
ATOM 780 C C . GLY A 1 104 ? 0.083 -12.348 -1.545 1.00 89.81 104 GLY A C 1
ATOM 781 O O . GLY A 1 104 ? -0.559 -12.984 -0.712 1.00 89.81 104 GLY A O 1
ATOM 782 N N . ILE A 1 105 ? -0.509 -11.527 -2.415 1.00 91.69 105 ILE A N 1
ATOM 783 C CA . ILE A 1 105 ? -1.950 -11.261 -2.405 1.00 91.69 105 ILE A CA 1
ATOM 784 C C . ILE A 1 105 ? -2.706 -12.384 -3.110 1.00 91.69 105 ILE A C 1
ATOM 786 O O . ILE A 1 105 ? -2.436 -12.696 -4.270 1.00 91.69 105 ILE A O 1
ATOM 790 N N . ALA A 1 106 ? -3.708 -12.947 -2.432 1.00 87.25 106 ALA A N 1
ATOM 791 C CA . ALA A 1 106 ? -4.572 -13.971 -3.002 1.00 87.25 106 ALA A CA 1
ATOM 792 C C . ALA A 1 106 ? -5.307 -13.467 -4.257 1.00 87.25 106 ALA A C 1
ATOM 794 O O . ALA A 1 106 ? -5.612 -12.280 -4.403 1.00 87.25 106 ALA A O 1
ATOM 795 N N . LEU A 1 107 ? -5.648 -14.383 -5.169 1.00 87.69 107 LEU A N 1
ATOM 796 C CA . LEU A 1 107 ? -6.324 -14.045 -6.429 1.00 87.69 107 LEU A CA 1
ATOM 797 C C . LEU A 1 107 ? -7.698 -13.390 -6.227 1.00 87.69 107 LEU A C 1
ATOM 799 O O . LEU A 1 107 ? -8.155 -12.695 -7.124 1.00 87.69 107 LEU A O 1
ATOM 803 N N . SER A 1 108 ? -8.343 -13.585 -5.077 1.00 91.75 108 SER A N 1
ATOM 804 C CA . SER A 1 108 ? -9.637 -12.981 -4.737 1.00 91.75 108 SER A CA 1
ATOM 805 C C . SER A 1 108 ? -9.541 -11.581 -4.137 1.00 91.75 108 SER A C 1
ATOM 807 O O . SER A 1 108 ? -10.549 -10.882 -4.080 1.00 91.75 108 SER A O 1
ATOM 809 N N . ASP A 1 109 ? -8.362 -11.174 -3.672 1.00 94.50 109 ASP A N 1
ATOM 810 C CA . ASP A 1 109 ? -8.239 -10.026 -2.777 1.00 94.50 109 ASP A CA 1
ATOM 811 C C . ASP A 1 109 ? -7.754 -8.785 -3.516 1.00 94.50 109 ASP A C 1
ATOM 813 O O . ASP A 1 109 ? -7.040 -8.858 -4.513 1.00 94.50 109 ASP A O 1
ATOM 817 N N . TRP A 1 110 ? -8.122 -7.619 -3.014 1.00 95.94 110 TRP A N 1
ATOM 818 C CA . TRP A 1 110 ? -7.627 -6.315 -3.423 1.00 95.94 110 TRP A CA 1
ATOM 819 C C . TRP A 1 110 ? -6.377 -5.956 -2.619 1.00 95.94 110 TRP A C 1
ATOM 821 O O . TRP A 1 110 ? -6.278 -6.291 -1.437 1.00 95.94 110 TRP A O 1
ATOM 831 N N . ILE A 1 111 ? -5.449 -5.225 -3.245 1.00 95.69 111 ILE A N 1
ATOM 832 C CA . ILE A 1 111 ? -4.381 -4.524 -2.524 1.00 95.69 111 ILE A CA 1
ATOM 833 C C . ILE A 1 111 ? -4.459 -3.024 -2.784 1.00 95.69 111 ILE A C 1
ATOM 835 O O . ILE A 1 111 ? -4.477 -2.584 -3.935 1.00 95.69 111 ILE A O 1
ATOM 839 N N . THR A 1 112 ? -4.455 -2.249 -1.704 1.00 96.00 112 THR A N 1
ATOM 840 C CA . THR A 1 112 ? -4.483 -0.787 -1.743 1.00 96.00 112 THR A CA 1
ATOM 841 C C . THR A 1 112 ? -3.217 -0.243 -1.101 1.00 96.00 112 THR A C 1
ATOM 843 O O . THR A 1 112 ? -3.008 -0.365 0.104 1.00 96.00 112 THR A O 1
ATOM 846 N N . LEU A 1 113 ? -2.352 0.344 -1.922 1.00 94.50 113 LEU A N 1
ATOM 847 C CA . LEU A 1 113 ? -1.115 0.993 -1.515 1.00 94.50 113 LEU A CA 1
ATOM 848 C C . LEU A 1 113 ? -1.382 2.469 -1.232 1.00 94.50 113 LEU A C 1
ATOM 850 O O . LEU A 1 113 ? -1.968 3.169 -2.057 1.00 94.50 113 LEU A O 1
ATOM 854 N N . VAL A 1 114 ? -0.912 2.966 -0.093 1.00 94.00 114 VAL A N 1
ATOM 855 C CA . VAL A 1 114 ? -1.074 4.363 0.319 1.00 94.00 114 VAL A CA 1
ATOM 856 C C . VAL A 1 114 ? 0.254 4.917 0.801 1.00 94.00 114 VAL A C 1
ATOM 858 O O . VAL A 1 114 ? 0.942 4.302 1.612 1.00 94.00 114 VAL A O 1
ATOM 861 N N . ARG A 1 115 ? 0.628 6.098 0.317 1.00 91.00 115 ARG A N 1
ATOM 862 C CA . ARG A 1 115 ? 1.806 6.809 0.808 1.00 91.00 115 ARG A CA 1
ATOM 863 C C . ARG A 1 115 ? 1.552 7.332 2.217 1.00 91.00 115 ARG A C 1
ATOM 865 O O . ARG A 1 115 ? 0.492 7.887 2.486 1.00 91.00 115 ARG A O 1
ATOM 872 N N . THR A 1 116 ? 2.553 7.232 3.090 1.00 88.56 116 THR A N 1
ATOM 873 C CA . THR A 1 116 ? 2.528 7.913 4.388 1.00 88.56 116 THR A CA 1
ATOM 874 C C . THR A 1 116 ? 3.306 9.229 4.317 1.00 88.56 116 THR A C 1
ATOM 876 O O . THR A 1 116 ? 4.535 9.266 4.223 1.00 88.56 116 THR A O 1
ATOM 879 N N . GLY A 1 117 ? 2.584 10.346 4.394 1.00 82.75 117 GLY A N 1
ATOM 880 C CA . GLY A 1 117 ? 3.151 11.695 4.318 1.00 82.75 117 GLY A CA 1
ATOM 881 C C . GLY A 1 117 ? 3.054 12.340 2.926 1.00 82.75 117 GLY A C 1
ATOM 882 O O . GLY A 1 117 ? 2.653 11.707 1.943 1.00 82.75 117 GLY A O 1
ATOM 883 N N . PRO A 1 118 ? 3.394 13.636 2.824 1.00 77.56 118 PRO A N 1
ATOM 884 C CA . PRO A 1 118 ? 3.265 14.388 1.580 1.00 77.56 118 PRO A CA 1
ATOM 885 C C . PRO A 1 118 ? 4.301 13.943 0.536 1.00 77.56 118 PRO A C 1
ATOM 887 O O . PRO A 1 118 ? 5.287 13.284 0.855 1.00 77.56 118 PRO A O 1
ATOM 890 N N . ALA A 1 119 ? 4.101 14.319 -0.731 1.00 77.50 119 ALA A N 1
ATOM 891 C CA . ALA A 1 119 ? 4.964 13.885 -1.837 1.00 77.50 119 ALA A CA 1
ATOM 892 C C . ALA A 1 119 ? 6.437 14.279 -1.670 1.00 77.50 119 ALA A C 1
ATOM 894 O O . ALA A 1 119 ? 7.325 13.514 -2.032 1.00 77.50 119 ALA A O 1
ATOM 895 N N . ASN A 1 120 ? 6.687 15.445 -1.077 1.00 77.38 120 ASN A N 1
ATOM 896 C CA . ASN A 1 120 ? 8.025 15.955 -0.780 1.00 77.38 120 ASN A CA 1
ATOM 897 C C . ASN A 1 120 ? 8.643 15.377 0.507 1.00 77.38 120 ASN A C 1
ATOM 899 O O . ASN A 1 120 ? 9.808 15.641 0.780 1.00 77.38 120 ASN A O 1
ATOM 903 N N . ALA A 1 121 ? 7.884 14.619 1.303 1.00 77.44 121 ALA A N 1
ATOM 904 C CA . ALA A 1 121 ? 8.358 13.984 2.532 1.00 77.44 121 ALA A CA 1
ATOM 905 C C . ALA A 1 121 ? 7.686 12.615 2.730 1.00 77.44 121 ALA A C 1
ATOM 907 O O . ALA A 1 121 ? 7.061 12.347 3.759 1.00 77.44 121 ALA A O 1
ATOM 908 N N . CYS A 1 122 ? 7.789 11.757 1.712 1.00 83.31 122 CYS A N 1
ATOM 909 C CA . CYS A 1 122 ? 7.338 10.372 1.778 1.00 83.31 122 CYS A CA 1
ATOM 910 C C . CYS A 1 122 ? 8.124 9.628 2.868 1.00 83.31 122 CYS A C 1
ATOM 912 O O . CYS A 1 122 ? 9.348 9.539 2.791 1.00 83.31 122 CYS A O 1
ATOM 914 N N . ARG A 1 123 ? 7.432 9.096 3.880 1.00 84.38 123 ARG A N 1
ATOM 915 C CA . ARG A 1 123 ? 8.054 8.356 4.996 1.00 84.38 123 ARG A CA 1
ATOM 916 C C . ARG A 1 123 ? 7.985 6.845 4.811 1.00 84.38 123 ARG A C 1
ATOM 918 O O . ARG A 1 123 ? 8.745 6.105 5.430 1.00 84.38 123 ARG A O 1
ATOM 925 N N . GLY A 1 124 ? 7.075 6.390 3.962 1.00 91.00 124 GLY A N 1
ATOM 926 C CA . GLY A 1 124 ? 6.819 4.981 3.754 1.00 91.00 124 GLY A CA 1
ATOM 927 C C . GLY A 1 124 ? 5.555 4.743 2.945 1.00 91.00 124 GLY A C 1
ATOM 928 O O . GLY A 1 124 ? 4.980 5.649 2.331 1.00 91.00 124 GLY A O 1
ATOM 929 N N . MET A 1 125 ? 5.133 3.489 2.966 1.00 92.75 125 MET A N 1
ATOM 930 C CA . MET A 1 125 ? 3.975 2.984 2.254 1.00 92.75 125 MET A CA 1
ATOM 931 C C . MET A 1 125 ? 3.203 2.031 3.159 1.00 92.75 125 MET A C 1
ATOM 933 O O . MET A 1 125 ? 3.788 1.166 3.804 1.00 92.75 125 MET A O 1
ATOM 937 N N . LEU A 1 126 ? 1.888 2.188 3.194 1.00 94.50 126 LEU A N 1
ATOM 938 C CA . LEU A 1 126 ? 0.970 1.201 3.740 1.00 94.50 126 LEU A CA 1
ATOM 939 C C . LEU A 1 126 ? 0.417 0.365 2.591 1.00 94.50 126 LEU A C 1
ATOM 941 O O . LEU A 1 126 ? -0.029 0.930 1.598 1.00 94.50 126 LEU A O 1
ATOM 945 N N . GLY A 1 127 ? 0.429 -0.954 2.725 1.00 95.25 127 GLY A N 1
ATOM 946 C CA . GLY A 1 127 ? -0.311 -1.868 1.862 1.00 95.25 127 GLY A CA 1
ATOM 947 C C . GLY A 1 127 ? -1.462 -2.479 2.642 1.00 95.25 127 GLY A C 1
ATOM 948 O O . GLY A 1 127 ? -1.225 -3.148 3.641 1.00 95.25 127 GLY A O 1
ATOM 949 N N . PHE A 1 128 ? -2.693 -2.243 2.204 1.00 96.25 128 PHE A N 1
ATOM 950 C CA . PHE A 1 128 ? -3.891 -2.843 2.780 1.00 96.25 128 PHE A CA 1
ATOM 951 C C . PHE A 1 128 ? -4.389 -3.978 1.900 1.00 96.25 128 PHE A C 1
ATOM 953 O O . PHE A 1 128 ? -4.470 -3.819 0.685 1.00 96.25 128 PHE A O 1
ATOM 960 N N . VAL A 1 129 ? -4.770 -5.090 2.519 1.00 96.50 129 VAL A N 1
ATOM 961 C CA . VAL A 1 129 ? -5.407 -6.229 1.851 1.00 96.50 129 VAL A CA 1
ATOM 962 C C . VAL A 1 129 ? -6.873 -6.266 2.247 1.00 96.50 129 VAL A C 1
ATOM 964 O O . VAL A 1 129 ? -7.198 -6.109 3.423 1.00 96.50 129 VAL A O 1
ATOM 967 N N . SER A 1 130 ? -7.765 -6.453 1.280 1.00 96.44 130 SER A N 1
ATOM 968 C CA . SER A 1 130 ? -9.218 -6.420 1.495 1.00 96.44 130 SER A CA 1
ATOM 969 C C . SER A 1 130 ? -9.945 -7.299 0.480 1.00 96.44 130 SER A C 1
ATOM 971 O O . SER A 1 130 ? -9.413 -7.579 -0.588 1.00 96.44 130 SER A O 1
ATOM 973 N N . ARG A 1 131 ? -11.158 -7.762 0.803 1.00 95.00 131 ARG A N 1
ATOM 974 C CA . ARG A 1 131 ? -11.978 -8.559 -0.135 1.00 95.00 131 ARG A CA 1
ATOM 975 C C . ARG A 1 131 ? -12.739 -7.701 -1.145 1.00 95.00 131 ARG A C 1
ATOM 977 O O . ARG A 1 131 ? -13.097 -8.174 -2.217 1.00 95.00 131 ARG A O 1
ATOM 984 N N . GLU A 1 132 ? -12.956 -6.440 -0.807 1.00 95.81 132 GLU A N 1
ATOM 985 C CA . GLU A 1 132 ? -13.652 -5.453 -1.624 1.00 95.81 132 GLU A CA 1
ATOM 986 C C . GLU A 1 132 ? -12.787 -4.200 -1.753 1.00 95.81 132 GLU A C 1
ATOM 988 O O . GLU A 1 132 ? -11.870 -3.989 -0.962 1.00 95.81 132 GLU A O 1
ATOM 993 N N . SER A 1 133 ? -13.085 -3.357 -2.742 1.00 96.12 133 SER A N 1
ATOM 994 C CA . SER A 1 133 ? -12.419 -2.061 -2.887 1.00 96.12 133 SER A CA 1
ATOM 995 C C . SER A 1 133 ? -12.646 -1.196 -1.643 1.00 96.12 133 SER A C 1
ATOM 997 O O . SER A 1 133 ? -13.781 -0.982 -1.218 1.00 96.12 133 SER A O 1
ATOM 999 N N . ILE A 1 134 ? -11.561 -0.644 -1.096 1.00 96.31 134 ILE A N 1
ATOM 1000 C CA . ILE A 1 134 ? -11.594 0.287 0.044 1.00 96.31 134 ILE A CA 1
ATOM 1001 C C . ILE A 1 134 ? -11.114 1.689 -0.348 1.00 96.31 134 ILE A C 1
ATOM 1003 O O . ILE A 1 134 ? -10.944 2.556 0.513 1.00 96.31 134 ILE A O 1
ATOM 1007 N N . ILE A 1 135 ? -10.899 1.949 -1.642 1.00 95.19 135 ILE A N 1
ATOM 1008 C CA . ILE A 1 135 ? -10.299 3.197 -2.132 1.00 95.19 135 ILE A CA 1
ATOM 1009 C C . ILE A 1 135 ? -11.050 4.457 -1.697 1.00 95.19 135 ILE A C 1
ATOM 1011 O O . ILE A 1 135 ? -10.416 5.474 -1.418 1.00 95.19 135 ILE A O 1
ATOM 1015 N N . MET A 1 136 ? -12.382 4.408 -1.607 1.00 95.38 136 MET A N 1
ATOM 1016 C CA . MET A 1 136 ? -13.179 5.551 -1.150 1.00 95.38 136 MET A CA 1
ATOM 1017 C C . MET A 1 136 ? -12.934 5.836 0.335 1.00 95.38 136 MET A C 1
ATOM 1019 O O . MET A 1 136 ? -12.639 6.971 0.695 1.00 95.38 136 MET A O 1
ATOM 1023 N N . ALA A 1 137 ? -12.919 4.798 1.176 1.00 95.19 137 ALA A N 1
ATOM 1024 C CA . ALA A 1 137 ? -12.592 4.939 2.593 1.00 95.19 137 ALA A CA 1
ATOM 1025 C C . ALA A 1 137 ? -11.156 5.446 2.806 1.00 95.19 137 ALA A C 1
ATOM 1027 O O . ALA A 1 137 ? -10.909 6.272 3.681 1.00 95.19 137 ALA A O 1
ATOM 1028 N N . VAL A 1 138 ? -10.205 4.991 1.985 1.00 94.31 138 VAL A N 1
ATOM 1029 C CA . VAL A 1 138 ? -8.825 5.496 2.008 1.00 94.31 138 VAL A CA 1
ATOM 1030 C C . VAL A 1 138 ? -8.780 6.982 1.665 1.00 94.31 138 VAL A C 1
ATOM 1032 O O . VAL A 1 138 ? -8.122 7.737 2.380 1.00 94.31 138 VAL A O 1
ATOM 1035 N N . LYS A 1 139 ? -9.484 7.417 0.609 1.00 92.75 139 LYS A N 1
ATOM 1036 C CA . LYS A 1 139 ? -9.541 8.828 0.193 1.00 92.75 139 LYS A CA 1
ATOM 1037 C C . LYS A 1 139 ? -10.048 9.733 1.315 1.00 92.75 139 LYS A C 1
ATOM 1039 O O . LYS A 1 139 ? -9.414 10.750 1.590 1.00 92.75 139 LYS A O 1
ATOM 1044 N N . ASP A 1 140 ? -11.105 9.320 2.008 1.00 92.56 140 ASP A N 1
ATOM 1045 C CA . ASP A 1 140 ? -11.682 10.069 3.132 1.00 92.56 140 ASP A CA 1
ATOM 1046 C C . ASP A 1 140 ? -10.714 10.198 4.322 1.00 92.56 140 ASP A C 1
ATOM 1048 O O . ASP A 1 140 ? -10.782 11.147 5.104 1.00 92.56 140 ASP A O 1
ATOM 1052 N N . LEU A 1 141 ? -9.779 9.253 4.458 1.00 91.75 141 LEU A N 1
ATOM 1053 C CA . LEU A 1 141 ? -8.812 9.185 5.555 1.00 91.75 141 LEU A CA 1
ATOM 1054 C C . LEU A 1 141 ? -7.416 9.703 5.180 1.00 91.75 141 LEU A C 1
ATOM 1056 O O . LEU A 1 141 ? -6.541 9.756 6.048 1.00 91.75 141 LEU A O 1
ATOM 1060 N N . LEU A 1 142 ? -7.197 10.152 3.936 1.00 88.44 142 LEU A N 1
ATOM 1061 C CA . LEU A 1 142 ? -5.921 10.728 3.490 1.00 88.44 142 LEU A CA 1
ATOM 1062 C C . LEU A 1 142 ? -5.384 11.841 4.404 1.00 88.44 142 LEU A C 1
ATOM 1064 O O . LEU A 1 142 ? -4.170 11.852 4.621 1.00 88.44 142 LEU A O 1
ATOM 1068 N N . PRO A 1 143 ? -6.206 12.754 4.970 1.00 87.56 143 PRO A N 1
ATOM 1069 C CA . PRO A 1 143 ? -5.700 13.767 5.896 1.00 87.56 143 PRO A CA 1
ATOM 1070 C C . PRO A 1 143 ? -5.025 13.166 7.135 1.00 87.56 143 PRO A C 1
ATOM 1072 O O . PRO A 1 143 ? -4.006 13.682 7.585 1.00 87.56 143 PRO A O 1
ATOM 1075 N N . LEU A 1 144 ? -5.551 12.053 7.658 1.00 87.06 144 LEU A N 1
ATOM 1076 C CA . LEU A 1 144 ? -4.977 11.353 8.809 1.00 87.06 144 LEU A CA 1
ATOM 1077 C C . LEU A 1 144 ? -3.738 10.541 8.409 1.00 87.06 144 LEU A C 1
ATOM 1079 O O . LEU A 1 144 ? -2.717 10.607 9.088 1.00 87.06 144 LEU A O 1
ATOM 1083 N N . LEU A 1 145 ? -3.794 9.839 7.273 1.00 86.25 145 LEU A N 1
ATOM 1084 C CA . LEU A 1 145 ? -2.683 9.029 6.745 1.00 86.25 145 LEU A CA 1
ATOM 1085 C C . LEU A 1 145 ? -1.457 9.882 6.365 1.00 86.25 145 LEU A C 1
ATOM 1087 O O 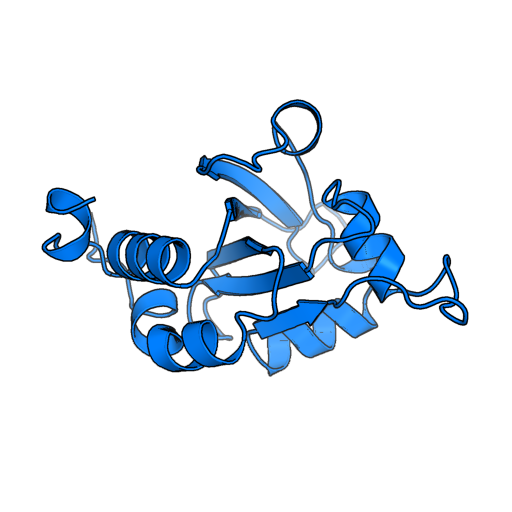. LEU A 1 145 ? -0.315 9.424 6.451 1.00 86.25 145 LEU A O 1
ATOM 1091 N N . ASN A 1 146 ? -1.684 11.142 5.982 1.00 83.44 146 ASN A N 1
ATOM 1092 C CA . ASN A 1 146 ? -0.637 12.097 5.615 1.00 83.44 146 ASN A CA 1
ATOM 1093 C C . ASN A 1 146 ? -0.286 13.103 6.713 1.00 83.44 146 ASN A C 1
ATOM 1095 O O . ASN A 1 146 ? 0.614 13.923 6.508 1.00 83.44 146 ASN A O 1
ATOM 1099 N N . ALA A 1 147 ? -0.947 13.043 7.871 1.00 81.31 147 ALA A N 1
ATOM 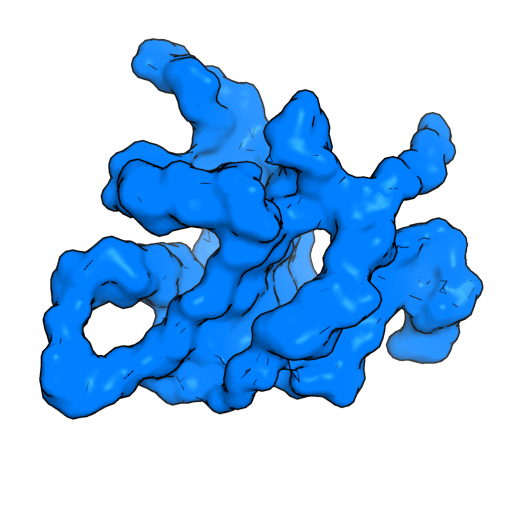1100 C CA . ALA A 1 147 ? -0.658 13.942 8.975 1.00 81.31 147 ALA A CA 1
ATOM 1101 C C . ALA A 1 147 ? 0.814 13.822 9.403 1.00 81.31 147 ALA A C 1
ATOM 1103 O O . ALA A 1 147 ? 1.403 12.730 9.435 1.00 81.31 147 ALA A O 1
ATOM 1104 N N . LYS A 1 148 ? 1.429 14.958 9.756 1.00 69.12 148 LYS A N 1
ATOM 1105 C CA . LYS A 1 148 ? 2.707 14.933 10.473 1.00 69.12 148 LYS A CA 1
ATOM 1106 C C . LYS A 1 148 ? 2.473 14.161 11.769 1.00 69.12 148 LYS A C 1
ATOM 1108 O O . LYS A 1 148 ? 1.524 14.457 12.489 1.00 69.12 148 LYS A O 1
ATOM 1113 N N . MET A 1 149 ? 3.307 13.155 12.034 1.00 63.62 149 MET A N 1
ATOM 1114 C CA . MET A 1 149 ? 3.227 12.500 13.337 1.00 63.62 149 MET A CA 1
ATOM 1115 C C . MET A 1 149 ? 3.677 13.524 14.382 1.00 63.62 149 MET A C 1
ATOM 1117 O O . MET A 1 149 ? 4.603 14.289 14.081 1.00 63.62 149 MET A O 1
ATOM 1121 N N . PRO A 1 150 ? 3.036 13.579 15.560 1.00 55.25 150 PRO A N 1
ATOM 1122 C CA . PRO A 1 150 ? 3.574 14.363 16.659 1.00 55.25 150 PRO A CA 1
ATOM 1123 C C . PRO A 1 150 ? 5.024 13.916 16.880 1.00 55.25 150 PRO A C 1
ATOM 1125 O O . PRO A 1 150 ? 5.304 12.716 16.929 1.00 55.25 150 PRO A O 1
ATOM 1128 N N . GLY A 1 151 ? 5.951 14.878 16.881 1.00 49.53 151 GLY A N 1
ATOM 1129 C CA . GLY A 1 151 ? 7.355 14.597 17.161 1.00 49.53 151 GLY A CA 1
ATOM 1130 C C . GLY A 1 151 ? 7.457 13.885 18.505 1.00 49.53 151 GLY A C 1
ATOM 1131 O O . GLY A 1 151 ? 6.763 14.272 19.446 1.00 49.53 151 GLY A O 1
ATOM 1132 N N . LYS A 1 152 ? 8.254 12.815 18.556 1.00 35.94 152 LYS A N 1
ATOM 1133 C CA . LYS A 1 152 ? 8.728 12.289 19.836 1.00 35.94 152 LYS A CA 1
ATOM 1134 C C . LYS A 1 152 ? 9.673 13.296 20.471 1.00 35.94 152 LYS A C 1
ATOM 1136 O O . LYS A 1 152 ? 10.447 13.905 19.698 1.00 35.94 152 LYS A O 1
#

pLDDT: mean 86.85, std 10.51, range [35.94, 96.5]

Secondary structure (DSSP, 8-state):
-HHHHTSS-HHHHHHHHHHHTTEEEEEEEEEEPPPTT-SS-EEEEEEEEESS--HHHHTT-EE-GGGSHHHHHHHHHHSEEEEPPPPTT--TTSHHHHHHHHTT--TT-EEEEEEES-GGG--EEEEEEESS--HHHHHHHHHHHTSPPPP-